Protein AF-A0A450VSH7-F1 (afdb_monomer)

pLDDT: mean 92.47, std 9.0, range [57.09, 98.75]

Secondary structure (DSSP, 8-state):
----S---HHHHHHHHHT-------SS---EEEEEEE--B--TTTT-SS-PBPPPEEEEEEE---PPPPEEE---PPP-PPTT---EES-SS-EEE-SS-SEEEEEEEE--SS--TTTEEEE---BTTBEEEEETTTTEEEEEEEEEHHHHHHHHHT-EEEE--SS--

Radius of gyration: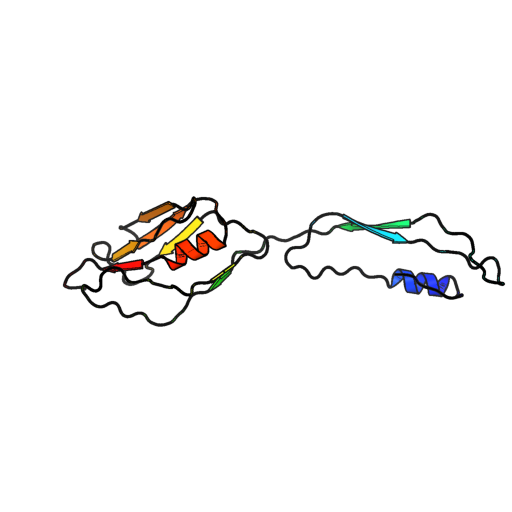 30.07 Å; Cα contacts (8 Å, |Δi|>4): 273; chains: 1; bounding box: 63×25×82 Å

Mean predicted aligned error: 6.65 Å

Organism: NCBI:txid2126337

Structure (mmCIF, N/CA/C/O backbone):
data_AF-A0A450VSH7-F1
#
_entry.id   AF-A0A450VSH7-F1
#
loop_
_atom_site.group_PDB
_atom_site.id
_atom_site.type_symbol
_atom_site.label_atom_id
_atom_site.label_alt_id
_atom_site.label_comp_id
_atom_site.label_asym_id
_atom_site.label_entity_id
_atom_site.label_seq_id
_atom_site.pdbx_PDB_ins_code
_atom_site.Cartn_x
_atom_site.Cartn_y
_atom_site.Cartn_z
_atom_site.occupancy
_atom_site.B_iso_or_equiv
_atom_site.auth_seq_id
_atom_site.auth_comp_id
_atom_site.auth_asym_id
_atom_site.auth_atom_id
_atom_site.pdbx_PDB_model_num
ATOM 1 N N . MET A 1 1 ? 18.122 -8.040 -28.044 1.00 75.19 1 MET A N 1
ATOM 2 C CA . MET A 1 1 ? 17.647 -8.743 -29.256 1.00 75.19 1 MET A CA 1
ATOM 3 C C . MET A 1 1 ? 18.706 -8.582 -30.326 1.00 75.19 1 MET A C 1
ATOM 5 O O . MET A 1 1 ? 19.241 -7.488 -30.435 1.00 75.19 1 MET A O 1
ATOM 9 N N . THR A 1 2 ? 18.989 -9.635 -31.089 1.00 81.06 2 THR A N 1
ATOM 10 C CA . THR A 1 2 ? 19.921 -9.585 -32.222 1.00 81.06 2 THR A CA 1
ATOM 11 C C . THR A 1 2 ? 19.212 -10.163 -33.437 1.00 81.06 2 THR A C 1
ATOM 13 O O . THR A 1 2 ? 18.707 -11.283 -33.373 1.00 81.06 2 THR A O 1
ATOM 16 N N . LEU A 1 3 ? 19.132 -9.382 -34.511 1.00 81.38 3 LEU A N 1
ATOM 17 C CA . LEU A 1 3 ? 18.691 -9.848 -35.822 1.00 81.38 3 LEU A CA 1
ATOM 18 C C . LEU A 1 3 ? 19.933 -10.313 -36.585 1.00 81.38 3 LEU A C 1
ATOM 20 O O . LEU A 1 3 ? 20.918 -9.583 -36.618 1.00 81.38 3 LEU A O 1
ATOM 24 N N . ASN A 1 4 ? 19.894 -11.519 -37.150 1.00 80.62 4 ASN A N 1
ATOM 25 C CA . ASN A 1 4 ? 21.006 -12.109 -37.895 1.00 80.62 4 ASN A CA 1
ATOM 26 C C . ASN A 1 4 ? 20.546 -12.518 -39.296 1.00 80.62 4 ASN A C 1
ATOM 28 O O . ASN A 1 4 ? 19.369 -12.815 -39.502 1.00 80.62 4 ASN A O 1
ATOM 32 N N . GLY A 1 5 ? 21.502 -12.627 -40.217 1.00 81.88 5 GLY A N 1
ATOM 33 C CA . GLY A 1 5 ? 21.276 -13.071 -41.590 1.00 81.88 5 GLY A CA 1
ATOM 34 C C . GLY A 1 5 ? 21.382 -11.930 -42.595 1.00 81.88 5 GLY A C 1
ATOM 35 O O . GLY A 1 5 ? 21.074 -10.779 -42.295 1.00 81.88 5 GLY A O 1
ATOM 36 N N . ALA A 1 6 ? 21.847 -12.248 -43.796 1.00 84.12 6 ALA A N 1
ATOM 37 C CA . ALA A 1 6 ? 21.947 -11.270 -44.864 1.00 84.12 6 ALA A CA 1
ATOM 38 C C . ALA A 1 6 ? 20.565 -10.991 -45.453 1.00 84.12 6 ALA A C 1
ATOM 40 O O . ALA A 1 6 ? 19.883 -11.906 -45.912 1.00 84.12 6 ALA A O 1
ATOM 41 N N . ASP A 1 7 ? 20.165 -9.726 -45.440 1.00 88.88 7 ASP A N 1
ATOM 42 C CA . ASP A 1 7 ? 18.919 -9.278 -46.045 1.00 88.88 7 ASP A CA 1
ATOM 43 C C . ASP A 1 7 ? 19.062 -7.825 -46.514 1.00 88.88 7 ASP A C 1
ATOM 45 O O . ASP A 1 7 ? 20.031 -7.126 -46.208 1.00 88.88 7 ASP A O 1
ATOM 49 N N . THR A 1 8 ? 18.091 -7.361 -47.285 1.00 90.12 8 THR A N 1
ATOM 50 C CA . THR A 1 8 ? 18.038 -6.005 -47.807 1.00 90.12 8 THR A CA 1
ATOM 51 C C . THR A 1 8 ? 17.919 -4.972 -46.686 1.00 90.12 8 THR A C 1
ATOM 53 O O . THR A 1 8 ? 17.294 -5.193 -45.645 1.00 90.12 8 THR A O 1
ATOM 56 N N . VAL A 1 9 ? 18.437 -3.769 -46.947 1.00 90.50 9 VAL A N 1
ATOM 57 C CA . VAL A 1 9 ? 18.280 -2.609 -46.055 1.00 90.50 9 VAL A CA 1
ATOM 58 C C . VAL A 1 9 ? 16.806 -2.344 -45.735 1.00 90.50 9 VAL A C 1
ATOM 60 O O . VAL A 1 9 ? 16.472 -2.028 -44.597 1.00 90.50 9 VAL A O 1
ATOM 63 N N . ALA A 1 10 ? 15.912 -2.493 -46.716 1.00 94.62 10 ALA A N 1
ATOM 64 C CA . ALA A 1 10 ? 14.481 -2.272 -46.524 1.00 94.62 10 ALA A CA 1
ATOM 65 C C . ALA A 1 10 ? 13.872 -3.248 -45.502 1.00 94.62 10 ALA A C 1
ATOM 67 O O . ALA A 1 10 ? 13.089 -2.823 -44.650 1.00 94.62 10 ALA A O 1
ATOM 68 N N . ASN A 1 11 ? 14.276 -4.522 -45.534 1.00 93.81 11 ASN A N 1
ATOM 69 C CA . ASN A 1 11 ? 13.798 -5.531 -44.590 1.00 93.81 11 ASN A CA 1
ATOM 70 C C . ASN A 1 11 ? 14.343 -5.289 -43.180 1.00 93.81 11 ASN A C 1
ATOM 72 O O . ASN A 1 11 ? 13.565 -5.285 -42.226 1.00 93.81 11 ASN A O 1
ATOM 76 N N . TYR A 1 12 ? 15.634 -4.971 -43.040 1.00 93.06 12 TYR A N 1
ATOM 77 C CA . TYR A 1 12 ? 16.194 -4.575 -41.744 1.00 93.06 12 TYR A CA 1
ATOM 78 C C . TYR A 1 12 ? 15.519 -3.317 -41.185 1.00 93.06 12 TYR A C 1
ATOM 80 O O . TYR A 1 12 ? 15.187 -3.267 -40.004 1.00 93.06 12 TYR A O 1
ATOM 88 N N . GLN A 1 13 ? 15.226 -2.320 -42.022 1.00 94.56 13 GLN A N 1
ATOM 89 C CA . GLN A 1 13 ? 14.466 -1.147 -41.590 1.00 94.56 13 GLN A CA 1
ATOM 90 C C . GLN A 1 13 ? 13.050 -1.509 -41.131 1.00 94.56 13 GLN A C 1
ATOM 92 O O . GLN A 1 13 ? 12.592 -0.975 -40.125 1.00 94.56 13 GLN A O 1
ATOM 97 N N . ALA A 1 14 ? 12.344 -2.385 -41.849 1.00 95.38 14 ALA A N 1
ATOM 98 C CA . ALA A 1 14 ? 11.017 -2.842 -41.446 1.00 95.38 14 ALA A CA 1
ATOM 99 C C . ALA A 1 14 ? 11.066 -3.595 -40.105 1.00 95.38 14 ALA A C 1
ATOM 101 O O . ALA A 1 14 ? 10.271 -3.303 -39.212 1.00 95.38 14 ALA A O 1
ATOM 102 N N . ALA A 1 15 ? 12.047 -4.483 -39.924 1.00 94.62 15 ALA A N 1
ATOM 103 C CA . ALA A 1 15 ? 12.249 -5.227 -38.687 1.00 94.62 15 ALA A CA 1
ATOM 104 C C . ALA A 1 15 ? 12.570 -4.299 -37.504 1.00 94.62 15 ALA A C 1
ATOM 106 O O . ALA A 1 15 ? 11.924 -4.387 -36.461 1.00 94.62 15 ALA A O 1
ATOM 107 N N . LEU A 1 16 ? 13.494 -3.349 -37.666 1.00 94.75 16 LEU A N 1
ATOM 108 C CA . LEU A 1 16 ? 13.831 -2.390 -36.610 1.00 94.75 16 LEU A CA 1
ATOM 109 C C . LEU A 1 16 ? 12.667 -1.439 -36.291 1.00 94.75 16 LEU A C 1
ATOM 111 O O . LEU A 1 16 ? 12.457 -1.107 -35.128 1.00 94.75 16 LEU A O 1
ATOM 115 N N . ARG A 1 17 ? 11.860 -1.048 -37.289 1.00 94.94 17 ARG A N 1
ATOM 116 C CA . ARG A 1 17 ? 10.626 -0.264 -37.075 1.00 94.94 17 ARG A CA 1
ATOM 117 C C . ARG A 1 17 ? 9.530 -1.042 -36.347 1.00 94.94 17 ARG A C 1
ATOM 119 O O . ARG A 1 17 ? 8.632 -0.417 -35.798 1.00 94.94 17 ARG A O 1
ATOM 126 N N . SER A 1 18 ? 9.587 -2.372 -36.353 1.00 94.81 18 SER A N 1
ATOM 127 C CA . SER A 1 18 ? 8.615 -3.217 -35.649 1.00 94.81 18 SER A CA 1
ATOM 128 C C . SER A 1 18 ? 8.919 -3.385 -34.157 1.00 94.81 18 SER A C 1
ATOM 130 O O . SER A 1 18 ? 8.114 -3.960 -33.430 1.00 94.81 18 SER A O 1
ATOM 132 N N . VAL A 1 19 ? 10.070 -2.892 -33.686 1.00 94.38 19 VAL A N 1
ATOM 133 C CA . VAL A 1 19 ? 10.464 -2.992 -32.280 1.00 94.38 19 VAL A CA 1
ATOM 134 C C . VAL A 1 19 ? 9.535 -2.140 -31.415 1.00 94.38 19 VAL A C 1
ATOM 136 O O . VAL A 1 19 ? 9.436 -0.927 -31.589 1.00 94.38 19 VAL A O 1
ATOM 139 N N . THR A 1 20 ? 8.892 -2.783 -30.443 1.00 94.75 20 THR A N 1
ATOM 140 C CA . THR A 1 20 ? 8.008 -2.148 -29.460 1.00 94.75 20 THR A CA 1
ATOM 141 C C . THR A 1 20 ? 8.567 -2.282 -28.050 1.00 94.75 20 THR A C 1
ATOM 143 O O . THR A 1 20 ? 9.141 -3.314 -27.700 1.00 94.75 20 THR A O 1
ATOM 146 N N . TYR A 1 21 ? 8.327 -1.276 -27.215 1.00 94.44 21 TYR A N 1
ATOM 147 C CA . TYR A 1 21 ? 8.524 -1.361 -25.770 1.00 94.44 21 TYR A CA 1
ATOM 148 C C . TYR A 1 21 ? 7.204 -1.703 -25.079 1.00 94.44 21 TYR A C 1
ATOM 150 O O . TYR A 1 21 ? 6.145 -1.227 -25.488 1.00 94.44 21 TYR A O 1
ATOM 158 N N . ARG A 1 22 ? 7.275 -2.510 -24.021 1.00 94.75 22 ARG A N 1
ATOM 159 C CA . ARG A 1 22 ? 6.151 -2.801 -23.132 1.00 94.75 22 ARG A CA 1
ATOM 160 C C . ARG A 1 22 ? 6.667 -2.832 -21.697 1.00 94.75 22 ARG A C 1
ATOM 162 O O . ARG A 1 22 ? 7.602 -3.577 -21.412 1.00 94.75 22 ARG A O 1
ATOM 169 N N . ASN A 1 23 ? 6.027 -2.063 -20.823 1.00 93.56 23 ASN A N 1
ATOM 170 C CA . ASN A 1 23 ? 6.070 -2.256 -19.377 1.00 93.56 23 ASN A CA 1
ATOM 171 C C . ASN A 1 23 ? 4.726 -2.866 -18.952 1.00 93.56 23 ASN A C 1
ATOM 173 O O . ASN A 1 23 ? 3.701 -2.530 -19.541 1.00 93.56 23 ASN A O 1
ATOM 177 N N . GLY A 1 24 ? 4.746 -3.820 -18.027 1.00 92.56 24 GLY A N 1
ATOM 178 C CA . GLY A 1 24 ? 3.543 -4.475 -17.506 1.00 92.56 24 GLY A CA 1
ATOM 179 C C . GLY A 1 24 ? 3.413 -4.380 -15.990 1.00 92.56 24 GLY A C 1
ATOM 180 O O . GLY A 1 24 ? 2.643 -5.151 -15.435 1.00 92.56 24 GLY A O 1
ATOM 181 N N . SER A 1 25 ? 4.219 -3.528 -15.349 1.00 93.88 25 SER A N 1
ATOM 182 C CA . SER A 1 25 ? 4.097 -3.199 -13.928 1.00 93.88 25 SER A CA 1
ATOM 183 C C . SER A 1 25 ? 2.989 -2.170 -13.732 1.00 93.88 25 SER A C 1
ATOM 185 O O . SER A 1 25 ? 2.903 -1.252 -14.551 1.00 93.88 25 SER A O 1
ATOM 187 N N . GLU A 1 26 ? 2.205 -2.320 -12.666 1.00 90.75 26 GLU A N 1
ATOM 188 C CA . GLU A 1 26 ? 1.269 -1.284 -12.201 1.00 90.75 26 GLU A CA 1
ATOM 189 C C . GLU A 1 26 ? 2.024 -0.174 -11.440 1.00 90.75 26 GLU A C 1
ATOM 191 O O . GLU A 1 26 ? 1.744 0.990 -11.674 1.00 90.75 26 GLU A O 1
ATOM 196 N N . ASP A 1 27 ? 3.112 -0.520 -10.732 1.00 93.81 27 ASP A N 1
ATOM 197 C CA . ASP A 1 27 ? 4.131 0.421 -10.228 1.00 93.81 27 ASP A CA 1
ATOM 198 C C . ASP A 1 27 ? 5.398 0.357 -11.114 1.00 93.81 27 ASP A C 1
ATOM 200 O O . ASP A 1 27 ? 6.293 -0.485 -10.913 1.00 93.81 27 ASP A O 1
ATOM 204 N N . PRO A 1 28 ? 5.481 1.108 -12.227 1.00 95.50 28 PRO A N 1
ATOM 205 C CA . PRO A 1 28 ? 6.668 1.113 -13.060 1.00 95.50 28 PRO A CA 1
ATOM 206 C C . PRO A 1 28 ? 7.750 2.021 -12.467 1.00 95.50 28 PRO A C 1
ATOM 208 O O . PRO A 1 28 ? 7.533 3.206 -12.253 1.00 95.50 28 PRO A O 1
ATOM 211 N N . THR A 1 29 ? 8.993 1.531 -12.387 1.00 94.31 29 THR A N 1
ATOM 212 C CA . THR A 1 29 ? 10.129 2.417 -12.081 1.00 94.31 29 THR A CA 1
ATOM 213 C C . THR A 1 29 ? 10.197 3.564 -13.090 1.00 94.31 29 THR A C 1
ATOM 215 O O . THR A 1 29 ? 10.455 3.337 -14.280 1.00 94.31 29 THR A O 1
ATOM 218 N N . GLU A 1 30 ? 10.014 4.788 -12.616 1.00 94.38 30 GLU A N 1
ATOM 219 C CA . GLU A 1 30 ? 9.955 5.962 -13.475 1.00 94.38 30 GLU A CA 1
ATOM 220 C C . GLU A 1 30 ? 11.291 6.276 -14.167 1.00 94.38 30 GLU A C 1
ATOM 222 O O . GLU A 1 30 ? 12.362 5.741 -13.853 1.00 94.38 30 GLU A O 1
ATOM 227 N N . GLY A 1 31 ? 11.219 7.151 -15.164 1.00 95.69 31 GLY A N 1
ATOM 228 C CA . GLY A 1 31 ? 12.371 7.725 -15.842 1.00 95.69 31 GLY A CA 1
ATOM 229 C C . GLY A 1 31 ? 12.628 7.159 -17.233 1.00 95.69 31 GLY A C 1
ATOM 230 O O . GLY A 1 31 ? 11.862 6.375 -17.799 1.00 95.69 31 GLY A O 1
ATOM 231 N N . GLU A 1 32 ? 13.738 7.592 -17.821 1.00 96.88 32 GLU A N 1
ATOM 232 C CA . GLU A 1 32 ? 14.024 7.318 -19.223 1.00 96.88 32 GLU A CA 1
ATOM 233 C C . GLU A 1 32 ? 14.488 5.875 -19.461 1.00 96.88 32 GLU A C 1
ATOM 235 O O . GLU A 1 32 ? 15.275 5.291 -18.712 1.00 96.88 32 GLU A O 1
ATOM 240 N N . ARG A 1 33 ? 14.030 5.296 -20.569 1.00 96.94 33 ARG A N 1
ATOM 241 C CA . ARG A 1 33 ? 14.555 4.066 -21.160 1.00 96.94 33 ARG A CA 1
ATOM 242 C C . ARG A 1 33 ? 15.174 4.404 -22.507 1.00 96.94 33 ARG A C 1
ATOM 244 O O . ARG A 1 33 ? 14.488 4.849 -23.423 1.00 96.94 33 ARG A O 1
ATOM 251 N N . ALA A 1 34 ? 16.480 4.187 -22.629 1.00 96.31 34 ALA A N 1
ATOM 252 C CA . ALA A 1 34 ? 17.220 4.394 -23.867 1.00 96.31 34 ALA A CA 1
ATOM 253 C C . ALA A 1 34 ? 17.283 3.093 -24.681 1.00 96.31 34 ALA A C 1
ATOM 255 O O . ALA A 1 34 ? 17.840 2.091 -24.235 1.00 96.31 34 ALA A O 1
ATOM 256 N N . ILE A 1 35 ? 16.735 3.119 -25.894 1.00 96.44 35 ILE A N 1
ATOM 257 C CA . ILE A 1 35 ? 16.780 2.017 -26.854 1.00 96.44 35 ILE A CA 1
ATOM 258 C C . ILE A 1 35 ? 17.860 2.320 -27.887 1.00 96.44 35 ILE A C 1
ATOM 260 O O . ILE A 1 35 ? 17.718 3.246 -28.687 1.00 96.44 35 ILE A O 1
ATOM 264 N N . GLY A 1 36 ? 18.948 1.551 -27.845 1.00 96.00 36 GLY A N 1
ATOM 265 C CA . GLY A 1 36 ? 20.063 1.655 -28.781 1.00 96.00 36 GLY A CA 1
ATOM 266 C C . GLY A 1 36 ? 19.891 0.734 -29.987 1.00 96.00 36 GLY A C 1
ATOM 267 O O . GLY A 1 36 ? 19.587 -0.449 -29.839 1.00 96.00 36 GLY A O 1
ATOM 268 N N . PHE A 1 37 ? 20.136 1.276 -31.174 1.00 95.56 37 PHE A N 1
ATOM 269 C CA . PHE A 1 37 ? 20.166 0.558 -32.437 1.00 95.56 37 PHE A CA 1
ATOM 270 C C . PHE A 1 37 ? 21.568 0.637 -33.027 1.00 95.56 37 PHE A C 1
ATOM 272 O O . PHE A 1 37 ? 22.106 1.726 -33.236 1.00 95.56 37 PHE A O 1
ATOM 279 N N . THR A 1 38 ? 22.127 -0.522 -33.341 1.00 94.19 38 THR A N 1
ATOM 280 C CA . THR A 1 38 ? 23.390 -0.652 -34.062 1.00 94.19 38 THR A CA 1
ATOM 281 C C . THR A 1 38 ? 23.168 -1.656 -35.181 1.00 94.19 38 THR A C 1
ATOM 283 O O . THR A 1 38 ? 22.530 -2.687 -34.964 1.00 94.19 38 THR A O 1
ATOM 286 N N . VAL A 1 39 ? 23.648 -1.343 -36.380 1.00 91.88 39 VAL A N 1
ATOM 287 C CA . VAL A 1 39 ? 23.551 -2.234 -37.541 1.00 91.88 39 VAL A CA 1
ATOM 288 C C . VAL A 1 39 ? 24.942 -2.542 -38.061 1.00 91.88 39 VAL A C 1
ATOM 290 O O . VAL A 1 39 ? 25.803 -1.666 -38.066 1.00 91.88 39 VAL A O 1
ATOM 293 N N . THR A 1 40 ? 25.151 -3.778 -38.493 1.00 90.00 40 THR A N 1
ATOM 294 C CA . THR A 1 40 ? 26.362 -4.199 -39.201 1.00 90.00 40 THR A CA 1
ATOM 295 C C . THR A 1 40 ? 26.037 -4.253 -40.686 1.00 90.00 40 THR A C 1
ATOM 297 O O . THR A 1 40 ? 25.002 -4.812 -41.057 1.00 90.00 40 THR A O 1
ATOM 300 N N . ASP A 1 41 ? 26.865 -3.651 -41.537 1.00 85.62 41 ASP A N 1
ATOM 301 C CA . ASP A 1 41 ? 26.691 -3.793 -42.983 1.00 85.62 41 ASP A CA 1
ATOM 302 C C . ASP A 1 41 ? 27.088 -5.195 -43.487 1.00 85.62 41 ASP A C 1
ATOM 304 O O . ASP A 1 41 ? 27.676 -6.001 -42.769 1.00 85.62 41 ASP A O 1
ATOM 308 N N . GLY A 1 42 ? 26.712 -5.517 -44.727 1.00 79.50 42 GLY A N 1
ATOM 309 C CA . GLY A 1 42 ? 26.972 -6.829 -45.330 1.00 79.50 42 GLY A CA 1
ATOM 310 C C . GLY A 1 42 ? 28.334 -6.967 -46.017 1.00 79.50 42 GLY A C 1
ATOM 311 O O . GLY A 1 42 ? 28.526 -7.939 -46.740 1.00 79.50 42 GLY A O 1
ATOM 312 N N . ASN A 1 43 ? 29.236 -5.987 -45.866 1.00 71.62 43 ASN A N 1
ATOM 313 C CA . ASN A 1 43 ? 30.517 -5.903 -46.578 1.00 71.62 43 ASN A CA 1
ATOM 314 C C . ASN A 1 43 ? 30.446 -6.403 -48.043 1.00 71.62 43 ASN A C 1
ATOM 316 O O . ASN A 1 43 ? 30.964 -7.459 -48.405 1.00 71.62 43 ASN A O 1
ATOM 320 N N . SER A 1 44 ? 29.774 -5.612 -48.878 1.00 60.41 44 SER A N 1
ATOM 321 C CA . SER A 1 44 ? 29.508 -5.819 -50.311 1.00 60.41 44 SER A CA 1
ATOM 322 C C . SER A 1 44 ? 28.681 -7.055 -50.687 1.00 60.41 44 SER A C 1
ATOM 324 O O . SER A 1 44 ? 27.634 -6.807 -51.269 1.00 60.41 44 SER A O 1
ATOM 326 N N . ASP A 1 45 ? 29.070 -8.300 -50.350 1.00 59.84 45 ASP A N 1
ATOM 327 C CA . ASP A 1 45 ? 28.356 -9.573 -50.667 1.00 59.84 45 ASP A CA 1
ATOM 328 C C . ASP A 1 45 ? 29.212 -10.881 -50.617 1.00 59.84 45 ASP A C 1
ATOM 330 O O . ASP A 1 45 ? 28.903 -11.846 -51.311 1.00 59.84 45 ASP A O 1
ATOM 334 N N . ASP A 1 46 ? 30.214 -11.005 -49.728 1.00 57.09 46 ASP A N 1
ATOM 335 C CA . ASP A 1 46 ? 30.609 -12.325 -49.149 1.00 57.09 46 ASP A CA 1
ATOM 336 C C . ASP A 1 46 ? 30.742 -12.244 -47.602 1.00 57.09 46 ASP A C 1
ATOM 338 O O . ASP A 1 46 ? 31.673 -12.748 -46.979 1.00 57.09 46 ASP A O 1
ATOM 342 N N . LEU A 1 47 ? 29.819 -11.470 -47.008 1.00 62.25 47 LEU A N 1
ATOM 343 C CA . LEU A 1 47 ? 29.108 -11.588 -45.715 1.00 62.25 47 LEU A CA 1
ATOM 344 C C . LEU A 1 47 ? 29.824 -12.142 -44.457 1.00 62.25 47 LEU A C 1
ATOM 346 O O . LEU A 1 47 ? 29.182 -12.747 -43.596 1.00 62.25 47 LEU A O 1
ATOM 350 N N . GLY A 1 48 ? 31.121 -11.883 -44.289 1.00 61.72 48 GLY A N 1
ATOM 351 C CA . GLY A 1 48 ? 31.740 -11.811 -42.954 1.00 61.72 48 GLY A CA 1
ATOM 352 C C . GLY A 1 48 ? 31.195 -10.642 -42.105 1.00 61.72 48 GLY A C 1
ATOM 353 O O . GLY A 1 48 ? 30.328 -9.896 -42.558 1.00 61.72 48 GLY A O 1
ATOM 354 N N . ASP A 1 49 ? 31.722 -10.453 -40.886 1.00 67.44 49 ASP A N 1
ATOM 355 C CA . ASP A 1 49 ? 31.330 -9.345 -39.994 1.00 67.44 49 ASP A CA 1
ATOM 356 C C . ASP A 1 49 ? 31.713 -7.989 -40.622 1.00 67.44 49 ASP A C 1
ATOM 358 O O . ASP A 1 49 ? 32.876 -7.577 -40.585 1.00 67.44 49 ASP A O 1
ATOM 362 N N . GLY A 1 50 ? 30.745 -7.316 -41.252 1.00 76.50 50 GLY A N 1
ATOM 363 C CA . GLY A 1 50 ? 30.919 -5.985 -41.831 1.00 76.50 50 GLY A CA 1
ATOM 364 C C . GLY A 1 50 ? 31.130 -4.884 -40.788 1.00 76.50 50 GLY A C 1
ATOM 365 O O . GLY A 1 50 ? 31.336 -5.134 -39.598 1.00 76.50 50 GLY A O 1
ATOM 366 N N . ALA A 1 51 ? 31.102 -3.626 -41.223 1.00 86.69 51 ALA A N 1
ATOM 367 C CA . ALA A 1 51 ? 31.317 -2.504 -40.314 1.00 86.69 51 ALA A CA 1
ATOM 368 C C . ALA A 1 51 ? 30.052 -2.200 -39.495 1.00 86.69 51 ALA A C 1
ATOM 370 O O . ALA A 1 51 ? 28.943 -2.145 -40.029 1.00 86.69 51 ALA A O 1
ATOM 371 N N . LEU A 1 52 ? 30.225 -1.957 -38.192 1.00 90.75 52 LEU A N 1
ATOM 372 C CA . LEU A 1 52 ? 29.157 -1.489 -37.308 1.00 90.75 52 LEU A CA 1
ATOM 373 C C . LEU A 1 52 ? 28.887 0.005 -37.512 1.00 90.75 52 LEU A C 1
ATOM 375 O O . LEU A 1 52 ? 29.810 0.815 -37.630 1.00 90.75 52 LEU A O 1
ATOM 379 N N . SER A 1 53 ? 27.613 0.385 -37.462 1.00 92.50 53 SER A N 1
ATOM 380 C CA . SER A 1 53 ? 27.209 1.780 -37.332 1.00 92.50 53 SER A CA 1
ATOM 381 C C . SER A 1 53 ? 27.594 2.340 -35.959 1.00 92.50 53 SER A C 1
ATOM 383 O O . SER A 1 53 ? 27.777 1.608 -34.986 1.00 92.50 53 SER A O 1
ATOM 385 N N . ALA A 1 54 ? 27.615 3.668 -35.834 1.00 94.94 54 ALA A N 1
ATOM 386 C CA . ALA A 1 54 ? 27.443 4.273 -34.517 1.00 94.94 54 ALA A CA 1
ATOM 387 C C . ALA A 1 54 ? 26.072 3.872 -33.940 1.00 94.94 54 ALA A C 1
ATOM 389 O O . ALA A 1 54 ? 25.121 3.628 -34.692 1.00 94.94 54 ALA A O 1
ATOM 390 N N . THR A 1 55 ? 25.960 3.817 -32.614 1.00 96.31 55 THR A N 1
ATOM 391 C CA . THR A 1 55 ? 24.678 3.553 -31.955 1.00 96.31 55 THR A CA 1
ATOM 392 C C . TH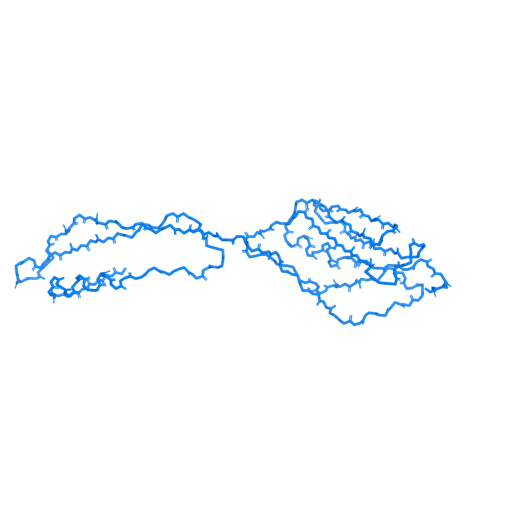R A 1 55 ? 23.755 4.757 -32.107 1.00 96.31 55 THR A C 1
ATOM 394 O O . THR A 1 55 ? 24.089 5.862 -31.681 1.00 96.31 55 THR A O 1
ATOM 397 N N . ALA A 1 56 ? 22.580 4.534 -32.689 1.00 96.75 56 ALA A N 1
ATOM 398 C CA . ALA A 1 56 ? 21.487 5.496 -32.700 1.00 96.75 56 ALA A CA 1
ATOM 399 C C . ALA A 1 56 ? 20.534 5.193 -31.539 1.00 96.75 56 ALA A C 1
ATOM 401 O O . ALA A 1 56 ? 20.144 4.043 -31.355 1.00 96.75 56 ALA A O 1
ATOM 402 N N . THR A 1 57 ? 20.134 6.208 -30.774 1.00 96.56 57 THR A N 1
ATOM 403 C CA . THR A 1 57 ? 19.317 6.015 -29.567 1.00 96.56 57 THR A CA 1
ATOM 404 C C . THR A 1 57 ? 17.942 6.653 -29.714 1.00 96.56 57 THR A C 1
ATOM 406 O O . THR A 1 57 ? 17.813 7.770 -30.216 1.00 96.56 57 THR A O 1
ATOM 409 N N . ARG A 1 58 ? 16.912 5.960 -29.225 1.00 96.06 58 ARG A N 1
ATOM 410 C CA . ARG A 1 58 ? 15.578 6.513 -28.978 1.00 96.06 58 ARG A CA 1
ATOM 411 C C . ARG A 1 58 ? 15.259 6.409 -27.493 1.00 96.06 58 ARG A C 1
ATOM 413 O O . ARG A 1 58 ? 15.444 5.344 -26.917 1.00 96.06 58 ARG A O 1
ATOM 420 N N . THR A 1 59 ? 14.773 7.483 -26.885 1.00 96.81 59 THR A N 1
ATOM 421 C CA . THR A 1 59 ? 14.322 7.470 -25.491 1.00 96.81 59 THR A CA 1
ATOM 422 C C . THR A 1 59 ? 12.819 7.229 -25.400 1.00 96.81 59 THR A C 1
ATOM 424 O O . THR A 1 59 ? 12.054 7.586 -26.303 1.00 96.81 59 THR A O 1
ATOM 427 N N . ILE A 1 60 ? 12.417 6.580 -24.314 1.00 96.50 60 ILE A N 1
ATOM 428 C CA . ILE A 1 60 ? 11.037 6.390 -23.879 1.00 96.50 60 ILE A CA 1
ATOM 429 C C . ILE A 1 60 ? 10.977 6.902 -22.448 1.00 96.50 60 ILE A C 1
ATOM 431 O O . ILE A 1 60 ? 11.765 6.462 -21.616 1.00 96.50 60 ILE A O 1
ATOM 435 N N . GLU A 1 61 ? 10.070 7.824 -22.169 1.00 96.81 61 GLU A N 1
ATOM 436 C CA . GLU A 1 61 ? 9.798 8.276 -20.808 1.00 96.81 61 GLU A CA 1
ATOM 437 C C . GLU A 1 61 ? 8.755 7.348 -20.180 1.00 96.81 61 GLU A C 1
ATOM 439 O O . GLU A 1 61 ? 7.716 7.081 -20.787 1.00 96.81 61 GLU A O 1
ATOM 444 N N . VAL A 1 62 ? 9.068 6.805 -19.004 1.00 96.69 62 VAL A N 1
ATOM 445 C CA . VAL A 1 62 ? 8.150 5.990 -18.205 1.00 96.69 62 VAL A CA 1
ATOM 446 C C . VAL A 1 62 ? 7.711 6.826 -17.009 1.00 96.69 62 VAL A C 1
ATOM 448 O O . VAL A 1 62 ? 8.558 7.267 -16.236 1.00 96.69 62 VAL A O 1
ATOM 451 N N . SER A 1 63 ? 6.404 7.026 -16.873 1.00 93.25 63 SER A N 1
ATOM 452 C CA . SER A 1 63 ? 5.763 7.686 -15.732 1.00 93.25 63 SER A CA 1
ATOM 453 C C . SER A 1 63 ? 4.849 6.693 -15.020 1.00 93.25 63 SER A C 1
ATOM 455 O O . SER A 1 63 ? 4.136 5.950 -15.704 1.00 93.25 63 SER A O 1
ATOM 457 N N . GLY A 1 64 ? 4.860 6.696 -13.691 1.00 92.31 64 GLY A N 1
ATOM 458 C CA . GLY A 1 64 ? 3.880 6.003 -12.867 1.00 92.31 64 GLY A CA 1
ATOM 459 C C . GLY A 1 64 ? 2.623 6.849 -12.674 1.00 92.31 64 GLY A C 1
ATOM 460 O O . GLY A 1 64 ? 2.566 8.028 -13.042 1.00 92.31 64 GLY A O 1
ATOM 461 N N . VAL A 1 65 ? 1.592 6.225 -12.118 1.00 92.69 65 VAL A N 1
ATOM 462 C CA . VAL A 1 65 ? 0.400 6.894 -11.596 1.00 92.69 65 VAL A CA 1
ATOM 463 C C . VAL A 1 65 ? 0.188 6.322 -10.209 1.00 92.69 65 VAL A C 1
ATOM 465 O O . VAL A 1 65 ? 0.203 5.114 -10.070 1.00 92.69 65 VAL A O 1
ATOM 468 N N . ASN A 1 66 ? -0.003 7.186 -9.216 1.00 92.19 66 ASN A N 1
ATOM 469 C CA . ASN A 1 66 ? -0.304 6.747 -7.861 1.00 92.19 66 ASN A CA 1
ATOM 470 C C . ASN A 1 66 ? -1.728 6.187 -7.802 1.00 92.19 66 ASN A C 1
ATOM 472 O O . ASN A 1 66 ? -2.695 6.931 -8.017 1.00 92.19 66 ASN A O 1
ATOM 476 N N . ASP A 1 67 ? -1.847 4.915 -7.473 1.00 94.62 67 ASP A N 1
ATOM 477 C CA . ASP A 1 67 ? -3.083 4.227 -7.161 1.00 94.62 67 ASP A CA 1
ATOM 478 C C . ASP A 1 67 ? -3.484 4.470 -5.700 1.00 94.62 67 ASP A C 1
ATOM 480 O O . ASP A 1 67 ? -2.743 5.031 -4.894 1.00 94.62 67 ASP A O 1
ATOM 484 N N . ALA A 1 68 ? -4.737 4.163 -5.375 1.00 95.06 68 ALA A N 1
ATOM 485 C CA . ALA A 1 68 ? -5.240 4.287 -4.012 1.00 95.06 68 ALA A CA 1
ATOM 486 C C . ALA A 1 68 ? -5.062 2.962 -3.250 1.00 95.06 68 ALA A C 1
ATOM 488 O O . ALA A 1 68 ? -5.167 1.902 -3.876 1.00 95.06 68 ALA A O 1
ATOM 489 N N . PRO A 1 69 ? -4.948 3.000 -1.909 1.00 97.50 69 PRO A N 1
ATOM 490 C CA . PRO A 1 69 ? -4.946 1.784 -1.109 1.00 97.50 69 PRO A CA 1
ATOM 491 C C . PRO A 1 69 ? -6.242 0.985 -1.293 1.00 97.50 69 PRO A C 1
ATOM 493 O O . PRO A 1 69 ? -7.343 1.545 -1.330 1.00 97.50 69 PRO A O 1
ATOM 496 N N . GLU A 1 70 ? -6.122 -0.337 -1.337 1.00 97.62 70 GLU A N 1
ATOM 497 C CA . GLU A 1 70 ? -7.234 -1.281 -1.389 1.00 97.62 70 GLU A CA 1
ATOM 498 C C . GLU A 1 70 ? -7.466 -1.914 -0.012 1.00 97.62 70 GLU A C 1
ATOM 500 O O . GLU A 1 70 ? -6.545 -2.428 0.628 1.00 97.62 70 GLU A O 1
ATOM 505 N N . LEU A 1 71 ? -8.723 -1.897 0.435 1.00 97.00 71 LEU A N 1
ATOM 506 C CA . LEU A 1 71 ? -9.164 -2.469 1.702 1.00 97.00 71 LEU A CA 1
ATOM 507 C C . LEU A 1 71 ? -10.256 -3.512 1.449 1.00 97.00 71 LEU A C 1
ATOM 509 O O . LEU A 1 71 ? -11.272 -3.218 0.820 1.00 97.00 71 LEU A O 1
ATOM 513 N N . SER A 1 72 ? -10.079 -4.709 2.000 1.00 97.50 72 SER A N 1
ATOM 514 C CA . SER A 1 72 ? -11.080 -5.776 1.991 1.00 97.50 72 SER A CA 1
ATOM 515 C C . SER A 1 72 ? -11.420 -6.179 3.417 1.00 97.50 72 SER A C 1
ATOM 517 O O . SER A 1 72 ? -10.523 -6.445 4.215 1.00 97.50 72 SER A O 1
ATOM 519 N N . VAL A 1 73 ? -12.714 -6.293 3.709 1.00 95.12 73 VAL A N 1
ATOM 520 C CA . VAL A 1 73 ? -13.238 -6.705 5.018 1.00 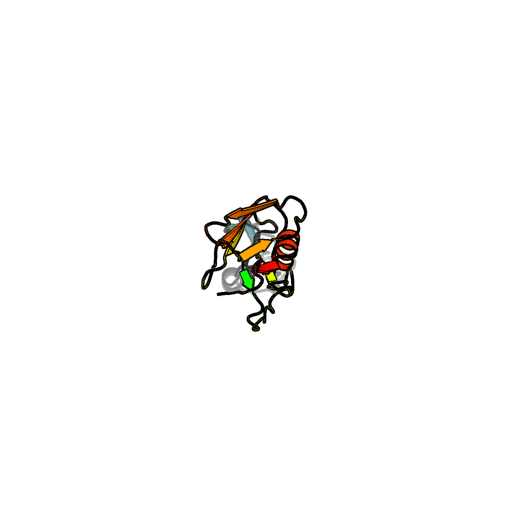95.12 73 VAL A CA 1
ATOM 521 C C . VAL A 1 73 ? -14.000 -8.025 4.922 1.00 95.12 73 VAL A C 1
ATOM 523 O O . VAL A 1 73 ? -14.538 -8.363 3.863 1.00 95.12 73 VAL A O 1
ATOM 526 N N . ASP A 1 74 ? -14.059 -8.769 6.020 1.00 92.44 74 ASP A N 1
ATOM 527 C CA . ASP A 1 74 ? -14.995 -9.876 6.186 1.00 92.44 74 ASP A CA 1
ATOM 528 C C . ASP A 1 74 ? -16.391 -9.308 6.485 1.00 92.44 74 ASP A C 1
ATOM 530 O O . ASP A 1 74 ? -16.629 -8.679 7.512 1.00 92.44 74 ASP A O 1
ATOM 534 N N . GLY A 1 75 ? -17.324 -9.507 5.553 1.00 85.62 75 GLY A N 1
ATOM 535 C CA . GLY A 1 75 ? -18.708 -9.047 5.684 1.00 85.62 75 GLY A CA 1
ATOM 536 C C . GLY A 1 75 ? -19.614 -9.992 6.477 1.00 85.62 75 GLY A C 1
ATOM 537 O O . GLY A 1 75 ? -20.836 -9.849 6.400 1.00 85.62 75 GLY A O 1
ATOM 538 N N . SER A 1 76 ? -19.062 -11.007 7.149 1.00 90.88 76 SER A N 1
ATOM 539 C CA . SER A 1 76 ? -19.850 -11.901 7.993 1.00 90.88 76 SER A CA 1
ATOM 540 C C . SER A 1 76 ? -20.458 -11.159 9.182 1.00 90.88 76 SER A C 1
ATOM 542 O O . SER A 1 76 ? -19.873 -10.252 9.769 1.00 90.88 76 SER A O 1
ATOM 544 N N . GLU A 1 77 ? -21.687 -11.539 9.522 1.00 91.75 77 GLU A N 1
ATOM 545 C CA . GLU A 1 77 ? -22.401 -10.932 10.637 1.00 91.75 77 GLU A CA 1
ATOM 546 C C . GLU A 1 77 ? -21.751 -11.337 11.963 1.00 91.75 77 GLU A C 1
ATOM 548 O O . GLU A 1 77 ? -21.591 -12.524 12.263 1.00 91.75 77 GLU A O 1
ATOM 553 N N . LEU A 1 78 ? -21.415 -10.336 12.774 1.00 93.69 78 LEU A N 1
ATOM 554 C CA . LEU A 1 78 ? -21.004 -10.522 14.156 1.00 93.69 78 LEU A CA 1
ATOM 555 C C . LEU A 1 78 ? -22.195 -10.313 15.086 1.00 93.69 78 LEU A C 1
ATOM 557 O O . LEU A 1 78 ? -22.978 -9.381 14.923 1.00 93.69 78 LEU A O 1
ATOM 561 N N . THR A 1 79 ? -22.313 -11.165 16.101 1.00 93.56 79 THR A N 1
ATOM 562 C CA . THR A 1 79 ? -23.293 -10.988 17.176 1.00 93.56 79 THR A CA 1
ATOM 563 C C . THR A 1 79 ? -22.581 -10.493 18.424 1.00 93.56 79 THR A C 1
ATOM 565 O O . THR A 1 79 ? -21.689 -11.167 18.939 1.00 93.56 79 THR A O 1
ATOM 568 N N . TYR A 1 80 ? -23.006 -9.341 18.934 1.00 93.19 80 TYR A N 1
ATOM 569 C CA . TYR A 1 80 ? -22.589 -8.855 20.241 1.00 93.19 80 TYR A CA 1
ATOM 570 C C . TYR A 1 80 ? -23.634 -9.263 21.281 1.00 93.19 80 TYR A C 1
ATOM 572 O O . TYR A 1 80 ? -24.816 -8.959 21.133 1.00 93.19 80 TYR A O 1
ATOM 580 N N . ALA A 1 81 ? -23.209 -9.985 22.316 1.00 91.38 81 ALA A N 1
ATOM 581 C CA . ALA A 1 81 ? -24.054 -10.264 23.468 1.00 91.38 81 ALA A CA 1
ATOM 582 C C . ALA A 1 81 ? -23.786 -9.217 24.551 1.00 91.38 81 ALA A C 1
ATOM 584 O O . ALA A 1 81 ? -22.642 -8.821 24.76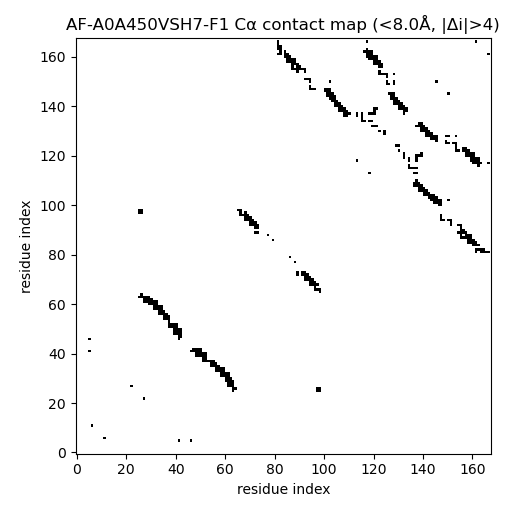9 1.00 91.38 81 ALA A O 1
ATOM 585 N N . GLU A 1 82 ? -24.834 -8.802 25.251 1.00 87.31 82 GLU A N 1
ATOM 586 C CA . GLU A 1 82 ? -24.716 -7.952 26.433 1.00 87.31 82 GLU A CA 1
ATOM 587 C C . GLU A 1 82 ? -23.667 -8.517 27.411 1.00 87.31 82 GLU A C 1
ATOM 589 O O . GLU A 1 82 ? -23.607 -9.727 27.659 1.00 87.31 82 GLU A O 1
ATOM 594 N N . GLY A 1 83 ? -22.784 -7.649 27.911 1.00 87.38 83 GLY A N 1
ATOM 595 C CA . GLY A 1 83 ? -21.703 -8.037 28.819 1.00 87.38 83 GLY A CA 1
ATOM 596 C C . GLY A 1 83 ? -20.566 -8.864 28.193 1.00 87.38 83 GLY A C 1
ATOM 597 O O . GLY A 1 83 ? -19.681 -9.312 28.924 1.00 87.38 83 GLY A O 1
ATOM 598 N N . ALA A 1 84 ? -20.530 -9.065 26.866 1.00 90.06 84 ALA A N 1
ATOM 599 C CA . ALA A 1 84 ? -19.474 -9.843 26.197 1.00 90.06 84 ALA A CA 1
ATOM 600 C C . ALA A 1 84 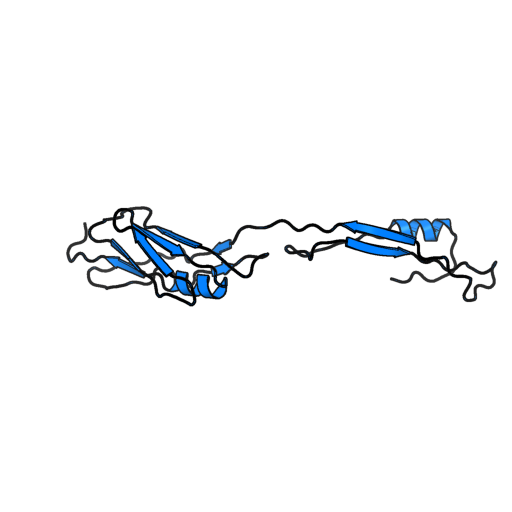? -18.070 -9.212 26.297 1.00 90.06 84 ALA A C 1
ATOM 602 O O . ALA A 1 84 ? -17.067 -9.900 26.089 1.00 90.06 84 ALA A O 1
ATOM 603 N N . GLY A 1 85 ? -17.982 -7.925 26.646 1.00 92.56 85 GLY A N 1
ATOM 604 C CA . GLY A 1 85 ? -16.732 -7.172 26.647 1.00 92.56 85 GLY A CA 1
ATOM 605 C C . GLY A 1 85 ? -16.293 -6.803 25.229 1.00 92.56 85 GLY A C 1
ATOM 606 O O . GLY A 1 85 ? -17.106 -6.734 24.320 1.00 92.56 85 GLY A O 1
ATOM 607 N N . ALA A 1 86 ? -15.004 -6.530 25.030 1.00 95.56 86 ALA A N 1
ATOM 608 C CA . ALA A 1 86 ? -14.496 -6.120 23.722 1.00 95.56 86 ALA A CA 1
ATOM 609 C C . ALA A 1 86 ? -14.552 -7.277 22.704 1.00 95.56 86 ALA A C 1
ATOM 611 O O . ALA A 1 86 ? -13.971 -8.341 22.929 1.00 95.56 86 ALA A O 1
ATOM 612 N N . LEU A 1 87 ? -15.211 -7.043 21.571 1.00 96.56 87 LEU A N 1
ATOM 613 C CA . LEU A 1 87 ? -15.345 -7.973 20.454 1.00 96.56 87 LEU A CA 1
ATOM 614 C C . LEU A 1 87 ? -14.529 -7.465 19.261 1.00 96.56 87 LEU A C 1
ATOM 616 O O . LEU A 1 87 ? -14.730 -6.339 18.818 1.00 96.56 87 LEU A O 1
ATOM 620 N N . ALA A 1 88 ? -13.627 -8.286 18.721 1.00 96.38 88 ALA A N 1
ATOM 621 C CA . ALA A 1 88 ? -12.887 -7.941 17.505 1.00 96.38 88 ALA A CA 1
ATOM 622 C C . ALA A 1 88 ? -13.831 -7.849 16.297 1.00 96.38 88 ALA A C 1
ATOM 624 O O . ALA A 1 88 ? -14.644 -8.750 16.094 1.00 96.38 88 ALA A O 1
ATOM 625 N N . ILE A 1 89 ? -13.704 -6.778 15.509 1.00 96.50 89 ILE A N 1
ATOM 626 C CA . ILE A 1 89 ? -14.640 -6.474 14.413 1.00 96.50 89 ILE A CA 1
ATOM 627 C C . ILE A 1 89 ? -14.260 -7.214 13.133 1.00 96.50 89 ILE A C 1
ATOM 629 O O . ILE A 1 89 ? -15.115 -7.783 12.469 1.00 96.50 89 ILE A O 1
ATOM 633 N N . ASP A 1 90 ? -12.976 -7.229 12.782 1.00 96.69 90 ASP A N 1
ATOM 634 C CA . ASP A 1 90 ? -12.517 -7.944 11.597 1.00 96.69 90 ASP A CA 1
ATOM 635 C C . ASP A 1 90 ? -11.055 -8.365 11.745 1.00 96.69 90 ASP A C 1
ATOM 637 O O . ASP A 1 90 ? -10.120 -7.604 11.508 1.00 96.69 90 ASP A O 1
ATOM 641 N N . THR A 1 91 ? -10.850 -9.623 12.131 1.00 95.31 91 THR A N 1
ATOM 642 C CA . THR A 1 91 ? -9.501 -10.198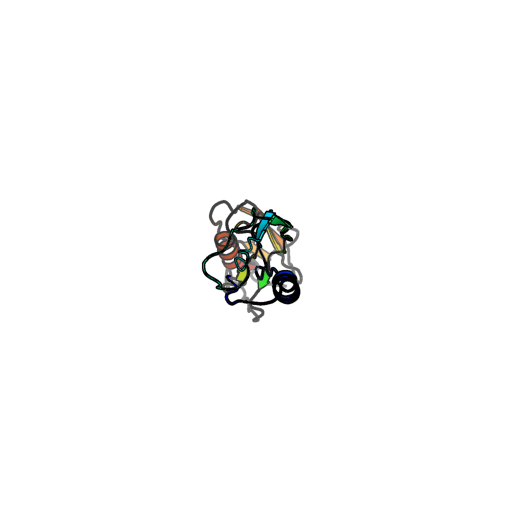 12.257 1.00 95.31 91 THR A CA 1
ATOM 643 C C . THR A 1 91 ? -8.908 -10.645 10.914 1.00 95.31 91 THR A C 1
ATOM 645 O O . THR A 1 91 ? -7.715 -10.951 10.845 1.00 95.31 91 THR A O 1
ATOM 648 N N . GLY A 1 92 ? -9.725 -10.689 9.854 1.00 95.25 92 GLY A N 1
ATOM 649 C CA . GLY A 1 92 ? -9.361 -11.112 8.503 1.00 95.25 92 GLY A CA 1
ATOM 650 C C . GLY A 1 92 ? -9.018 -9.960 7.555 1.00 95.25 92 GLY A C 1
ATOM 651 O O . GLY A 1 92 ? -8.362 -10.216 6.544 1.00 95.25 92 GLY A O 1
ATOM 652 N N . LEU A 1 93 ? -9.380 -8.720 7.908 1.00 97.56 93 LEU A N 1
ATOM 653 C CA . LEU A 1 93 ? -9.202 -7.493 7.123 1.00 97.56 93 LEU A CA 1
ATOM 654 C C . LEU A 1 93 ? -7.880 -7.472 6.356 1.00 97.56 93 LEU A C 1
ATOM 656 O O . LEU A 1 93 ? -6.815 -7.658 6.946 1.00 97.56 93 LEU A O 1
ATOM 660 N N . ALA A 1 94 ? -7.927 -7.252 5.050 1.00 98.12 94 ALA A N 1
ATOM 661 C CA . ALA A 1 94 ? -6.743 -7.136 4.208 1.00 98.12 94 ALA A CA 1
ATOM 662 C C . ALA A 1 94 ? -6.575 -5.692 3.733 1.00 98.12 94 ALA A C 1
ATOM 664 O O . ALA A 1 94 ? -7.543 -5.075 3.294 1.00 98.12 94 ALA A O 1
ATOM 665 N N . LEU A 1 95 ? -5.351 -5.176 3.827 1.00 98.31 95 LEU A N 1
ATOM 666 C CA . LEU A 1 95 ? -4.965 -3.854 3.342 1.00 98.31 95 LEU A CA 1
ATOM 667 C C . LEU A 1 95 ? -3.745 -4.004 2.434 1.00 98.31 95 LEU A C 1
ATOM 669 O O . LEU A 1 95 ? -2.768 -4.657 2.811 1.00 98.31 95 LEU A O 1
ATOM 673 N N . SER A 1 96 ? -3.798 -3.383 1.264 1.00 97.69 96 SER A N 1
ATOM 674 C CA . SER A 1 96 ? -2.693 -3.345 0.310 1.00 97.69 96 SER A CA 1
ATOM 675 C C . SER A 1 96 ? -2.638 -2.010 -0.408 1.00 97.69 96 SER A C 1
ATOM 677 O O . SER A 1 96 ? -3.657 -1.356 -0.586 1.00 97.69 96 SER A O 1
ATOM 679 N N . ASP A 1 97 ? -1.452 -1.646 -0.864 1.00 97.75 97 ASP A N 1
ATOM 680 C CA . ASP A 1 97 ? -1.228 -0.560 -1.805 1.00 97.75 97 ASP A CA 1
ATOM 681 C C . ASP A 1 97 ? -0.145 -1.034 -2.782 1.00 97.75 97 ASP A C 1
ATOM 683 O O . ASP A 1 97 ? 0.742 -1.804 -2.392 1.00 97.75 97 ASP A O 1
ATOM 687 N N . VAL A 1 98 ? -0.305 -0.716 -4.065 1.00 96.06 98 VAL A N 1
ATOM 688 C CA . VAL A 1 98 ? 0.572 -1.228 -5.126 1.00 96.06 98 VAL A CA 1
ATOM 689 C C . VAL A 1 98 ? 1.821 -0.369 -5.305 1.00 96.06 98 VAL A C 1
ATOM 691 O O . VAL A 1 98 ? 2.851 -0.914 -5.703 1.00 96.06 98 VAL A O 1
ATOM 694 N N . ASP A 1 99 ? 1.748 0.913 -4.948 1.00 95.12 99 ASP A N 1
ATOM 695 C CA . ASP A 1 99 ? 2.818 1.891 -5.144 1.00 95.12 99 ASP A CA 1
ATOM 696 C C . ASP A 1 99 ? 3.541 2.230 -3.833 1.00 95.12 99 ASP A C 1
ATOM 698 O O . ASP A 1 99 ? 4.730 2.555 -3.842 1.00 95.12 99 ASP A O 1
ATOM 702 N N . ASP A 1 100 ? 2.849 2.132 -2.692 1.00 95.38 100 ASP A N 1
ATOM 703 C CA . ASP A 1 100 ? 3.353 2.592 -1.400 1.00 95.38 100 ASP A CA 1
ATOM 704 C C . ASP A 1 100 ? 3.450 1.486 -0.335 1.00 95.38 100 ASP A C 1
ATOM 706 O O . ASP A 1 100 ? 2.506 0.770 -0.007 1.00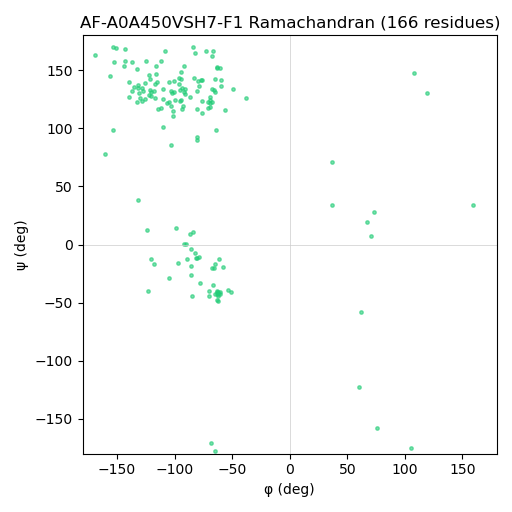 95.38 100 ASP A O 1
ATOM 710 N N . GLU A 1 101 ? 4.607 1.405 0.329 1.00 96.62 101 GLU A N 1
ATOM 711 C CA . GLU A 1 101 ? 4.801 0.516 1.486 1.00 96.62 101 GLU A CA 1
ATOM 712 C C . GLU A 1 101 ? 4.257 1.125 2.795 1.00 96.62 101 GLU A C 1
ATOM 714 O O . GLU A 1 101 ? 4.143 0.422 3.803 1.00 96.62 101 GLU A O 1
ATOM 719 N N . TYR A 1 102 ? 3.900 2.416 2.806 1.00 97.62 102 TYR A N 1
ATOM 720 C CA . TYR A 1 102 ? 3.562 3.179 4.013 1.00 97.62 102 TYR A CA 1
ATOM 721 C C . TYR A 1 102 ? 2.198 3.856 3.930 1.00 97.62 102 TYR A C 1
ATOM 723 O O . TYR A 1 102 ? 1.874 4.495 2.940 1.00 97.62 102 TYR A O 1
ATOM 731 N N . MET A 1 103 ? 1.454 3.827 5.032 1.00 98.38 103 MET A N 1
ATOM 732 C CA . MET A 1 103 ? 0.206 4.566 5.223 1.00 98.38 103 MET A CA 1
ATOM 733 C C . MET A 1 103 ? 0.406 5.651 6.283 1.00 98.38 103 MET A C 1
ATOM 735 O O . MET A 1 103 ? 1.313 5.563 7.108 1.00 98.38 103 MET A O 1
ATOM 739 N N . THR A 1 104 ? -0.437 6.684 6.268 1.00 98.12 104 THR A N 1
ATOM 740 C CA . THR A 1 104 ? -0.309 7.839 7.183 1.00 98.12 104 THR A CA 1
ATOM 741 C C . THR A 1 104 ? -1.498 8.039 8.119 1.00 98.12 104 THR A C 1
ATOM 743 O O . THR A 1 104 ? -1.373 8.748 9.124 1.00 98.12 104 THR A O 1
ATOM 746 N N . GLY A 1 105 ? -2.638 7.411 7.821 1.00 98.06 105 GLY A N 1
ATOM 747 C CA . GLY A 1 105 ? -3.839 7.480 8.641 1.00 98.06 105 GLY A CA 1
ATOM 748 C C . GLY A 1 105 ? -4.908 6.476 8.219 1.00 98.06 105 GLY A C 1
ATOM 749 O O . GLY A 1 105 ? -4.862 5.935 7.117 1.00 98.06 105 GLY A O 1
ATOM 750 N N . ALA A 1 106 ? -5.871 6.237 9.106 1.00 98.38 106 ALA A N 1
ATOM 751 C CA . ALA A 1 106 ? -7.095 5.492 8.818 1.00 98.38 106 ALA A CA 1
ATOM 752 C C . ALA A 1 106 ? -8.225 5.961 9.746 1.00 98.38 106 ALA A C 1
ATOM 754 O O . ALA A 1 106 ? -7.965 6.473 10.832 1.00 98.38 106 ALA A O 1
ATOM 755 N N . THR A 1 107 ? -9.479 5.766 9.346 1.00 98.19 107 THR A N 1
ATOM 756 C CA . THR A 1 107 ? -10.651 6.032 10.194 1.00 98.19 107 THR A CA 1
ATOM 757 C C . THR A 1 107 ? -11.554 4.808 10.230 1.00 98.19 107 THR A C 1
ATOM 759 O O . THR A 1 107 ? -11.844 4.239 9.179 1.00 98.19 107 THR A O 1
ATOM 762 N N . VAL A 1 108 ? -12.025 4.433 11.418 1.00 98.31 108 VAL A N 1
ATOM 763 C CA . VAL A 1 108 ? -13.039 3.390 11.624 1.00 98.31 108 VAL A CA 1
ATOM 764 C C . VAL A 1 108 ? -14.235 4.024 12.322 1.00 98.31 108 VAL A C 1
ATOM 766 O O . VAL A 1 108 ? -14.063 4.693 13.336 1.00 98.31 108 VAL A O 1
ATOM 769 N N . GLU A 1 109 ? -15.435 3.848 11.774 1.00 97.94 109 GLU A N 1
ATOM 770 C CA . GLU A 1 109 ? -16.641 4.555 12.219 1.00 97.94 109 GLU A CA 1
ATOM 771 C C . GLU A 1 109 ? -17.816 3.596 12.432 1.00 97.94 109 GLU A C 1
ATOM 773 O O . GLU A 1 109 ? -18.085 2.728 11.596 1.00 97.94 109 GLU A O 1
ATOM 778 N N . ILE A 1 110 ? -18.563 3.799 13.521 1.00 97.44 110 ILE A N 1
ATOM 779 C CA . ILE A 1 110 ? -19.889 3.199 13.709 1.00 97.44 110 ILE A CA 1
ATOM 780 C C . ILE A 1 110 ? -20.899 4.039 12.919 1.00 97.44 110 ILE A C 1
ATOM 782 O O . ILE A 1 110 ? -21.432 5.036 13.394 1.00 97.44 110 ILE A O 1
ATOM 786 N N . THR A 1 111 ? -21.146 3.645 11.671 1.00 96.12 111 THR A N 1
ATOM 787 C CA . THR A 1 111 ? -21.926 4.454 10.711 1.00 96.12 111 THR A CA 1
ATOM 788 C C . THR A 1 111 ? -23.445 4.390 10.904 1.00 96.12 111 THR A C 1
ATOM 790 O O . THR A 1 111 ? -24.184 5.165 10.293 1.00 96.12 111 THR A O 1
ATOM 793 N N . GLY A 1 112 ? -23.943 3.479 11.741 1.00 94.88 112 GLY A N 1
ATOM 794 C CA . GLY A 1 112 ? -25.367 3.324 12.016 1.00 94.88 112 GLY A CA 1
ATOM 795 C C . GLY A 1 112 ? -25.613 2.672 13.370 1.00 94.88 112 GLY A C 1
ATOM 796 O O . GLY A 1 112 ? -24.844 1.814 13.785 1.00 94.88 112 GLY A O 1
ATOM 797 N N . GLY A 1 113 ? -26.688 3.094 14.043 1.00 93.94 113 GLY A N 1
ATOM 798 C CA . GLY A 1 113 ? -27.045 2.587 15.373 1.00 93.94 113 GLY A CA 1
ATOM 799 C C . GLY A 1 113 ? -26.057 2.966 16.479 1.00 93.94 113 GLY A C 1
ATOM 800 O O . GLY A 1 113 ? -26.042 2.297 17.497 1.00 93.94 113 GLY A O 1
ATOM 801 N N . PHE A 1 114 ? -25.226 3.993 16.265 1.00 96.00 114 PHE A N 1
ATOM 802 C CA . PHE A 1 114 ? -24.254 4.451 17.253 1.00 96.00 114 PHE A CA 1
ATOM 803 C C . PHE A 1 114 ? -24.935 5.102 18.459 1.00 96.00 114 PHE A C 1
ATOM 805 O O . PHE A 1 114 ? -25.594 6.136 18.314 1.00 96.00 114 PHE A O 1
ATOM 812 N N . GLU A 1 115 ? -24.678 4.560 19.644 1.00 95.62 115 GLU A N 1
ATOM 813 C CA . GLU A 1 115 ? -25.122 5.105 20.922 1.00 95.62 115 GLU A CA 1
ATOM 814 C C . GLU A 1 115 ? -23.931 5.655 21.718 1.00 95.62 115 GLU A C 1
ATOM 816 O O . GLU A 1 115 ? -23.185 4.933 22.373 1.00 95.62 115 GLU A O 1
ATOM 821 N N . SER A 1 116 ? -23.753 6.981 21.694 1.00 92.94 116 SER A N 1
ATOM 822 C CA . SER A 1 116 ? -22.558 7.668 22.236 1.00 92.94 116 SER A CA 1
ATOM 823 C C . SER A 1 116 ? -22.236 7.431 23.718 1.00 92.94 116 SER A C 1
ATOM 825 O O . SER A 1 116 ? -21.115 7.687 24.155 1.00 92.94 116 SER A O 1
ATOM 827 N N . ALA A 1 117 ? -23.213 6.985 24.510 1.00 91.50 117 ALA A N 1
ATOM 828 C CA . ALA A 1 117 ? -23.022 6.670 25.924 1.00 91.50 117 ALA A CA 1
ATOM 829 C C . ALA A 1 117 ? -22.599 5.213 26.166 1.00 91.50 117 ALA A C 1
ATOM 831 O O . ALA A 1 117 ? -22.203 4.876 27.283 1.00 91.50 117 ALA A O 1
ATOM 832 N N . GLU A 1 118 ? -22.698 4.365 25.146 1.00 93.19 118 GLU A N 1
ATOM 833 C CA . GLU A 1 118 ? -22.591 2.915 25.275 1.00 93.19 118 GLU A CA 1
ATOM 834 C C . GLU A 1 118 ? -21.491 2.352 24.382 1.00 93.19 118 GLU A C 1
ATOM 836 O O . GLU A 1 118 ? -20.739 1.483 24.818 1.00 93.19 118 GLU A O 1
ATOM 841 N N . ASP A 1 119 ? -21.373 2.875 23.166 1.00 96.31 119 ASP A N 1
ATOM 842 C CA . ASP A 1 119 ? -20.538 2.318 22.119 1.00 96.31 119 ASP A CA 1
ATOM 843 C C . ASP A 1 119 ? -19.131 2.911 22.102 1.00 96.31 119 ASP A C 1
ATOM 845 O O . ASP A 1 119 ? -18.908 4.127 22.058 1.00 96.31 119 ASP A O 1
ATOM 849 N N . GLU A 1 120 ? -18.152 2.018 22.049 1.00 96.81 120 GLU A N 1
ATOM 850 C CA . GLU A 1 120 ? -16.741 2.357 21.995 1.00 96.81 120 GLU A CA 1
ATOM 851 C C . GLU A 1 120 ? -16.015 1.514 20.949 1.00 96.81 120 GLU A C 1
ATOM 853 O O . GLU A 1 120 ? -16.172 0.291 20.886 1.00 96.81 120 GLU A O 1
ATOM 858 N N . LEU A 1 121 ? -15.170 2.183 20.162 1.00 98.19 121 LEU A N 1
ATOM 859 C CA . LEU A 1 121 ? -14.153 1.543 19.342 1.00 98.19 121 LEU A CA 1
ATOM 860 C C . LEU A 1 121 ? -12.790 1.715 20.006 1.00 98.19 121 LEU A C 1
ATOM 862 O O . LEU A 1 121 ? -12.393 2.821 20.367 1.00 98.19 121 LEU A O 1
ATOM 866 N N . ALA A 1 122 ? -12.045 0.623 20.106 1.00 98.06 122 ALA A N 1
ATOM 867 C CA . ALA A 1 122 ? -10.677 0.627 20.605 1.00 98.06 122 ALA A CA 1
ATOM 868 C C . ALA A 1 122 ? -9.795 -0.263 19.735 1.00 98.06 122 ALA A C 1
ATOM 870 O O . ALA A 1 122 ? -10.283 -1.186 19.089 1.00 98.06 122 ALA A O 1
ATOM 871 N N . PHE A 1 123 ? -8.490 -0.024 19.743 1.00 98.38 123 PHE A N 1
ATOM 872 C CA . PHE A 1 123 ? -7.513 -0.842 19.029 1.00 98.38 123 PHE A CA 1
ATOM 873 C C . PHE A 1 123 ? -6.230 -0.970 19.855 1.00 98.38 123 PHE A C 1
ATOM 875 O O . PHE A 1 123 ? -6.045 -0.276 20.856 1.00 98.38 123 PHE A O 1
ATOM 882 N N . THR A 1 124 ? -5.345 -1.874 19.445 1.00 98.00 124 THR A N 1
ATOM 883 C CA . THR A 1 124 ? -3.999 -1.982 20.012 1.00 98.00 124 THR A CA 1
ATOM 884 C C . THR A 1 124 ? -3.031 -1.177 19.154 1.00 98.00 124 THR A C 1
ATOM 886 O O . THR A 1 124 ? -2.918 -1.432 17.957 1.00 98.00 124 THR A O 1
ATOM 889 N N . GLU A 1 125 ? -2.311 -0.232 19.760 1.00 96.94 125 GLU A N 1
ATOM 890 C CA . GLU A 1 125 ? -1.265 0.526 19.067 1.00 96.94 125 GLU A CA 1
ATOM 891 C C . GLU A 1 125 ? -0.173 -0.408 18.523 1.00 96.94 125 GLU A C 1
ATOM 893 O O . GLU A 1 125 ? 0.288 -1.333 19.201 1.00 96.94 125 GLU A O 1
ATOM 898 N N . VAL A 1 126 ? 0.255 -0.151 17.286 1.00 97.88 126 VAL A N 1
ATOM 899 C CA . VAL A 1 126 ? 1.296 -0.915 16.591 1.00 97.88 126 VAL A CA 1
ATOM 900 C C . VAL A 1 126 ? 2.315 0.066 16.032 1.00 97.88 126 VAL A C 1
ATOM 902 O O . VAL A 1 126 ? 1.960 0.975 15.288 1.00 97.88 126 VAL A O 1
ATOM 905 N N . GLY A 1 127 ? 3.591 -0.130 16.363 1.00 96.69 127 GLY A N 1
ATOM 906 C CA . GLY A 1 127 ? 4.667 0.708 15.833 1.00 96.69 127 GLY A CA 1
ATOM 907 C C . GLY A 1 127 ? 4.493 2.183 16.204 1.00 96.69 127 GLY A C 1
ATOM 908 O O . GLY A 1 127 ? 4.449 2.519 17.387 1.00 96.69 127 GLY A O 1
ATOM 909 N N . ALA A 1 128 ? 4.438 3.052 15.194 1.00 96.81 128 ALA A N 1
ATOM 910 C CA . ALA A 1 128 ? 4.229 4.493 15.344 1.00 96.81 128 ALA A CA 1
ATOM 911 C C . ALA A 1 128 ? 2.748 4.918 15.278 1.00 96.81 128 ALA A C 1
ATOM 913 O O . ALA A 1 128 ? 2.461 6.113 15.373 1.00 96.81 128 ALA A O 1
ATOM 914 N N . ILE A 1 129 ? 1.827 3.965 15.101 1.00 98.75 129 ILE A N 1
ATOM 915 C CA . ILE A 1 129 ? 0.400 4.230 14.920 1.00 98.75 129 ILE A CA 1
ATOM 916 C C . ILE A 1 129 ? -0.249 4.486 16.279 1.00 98.75 129 ILE A C 1
ATOM 918 O O . ILE A 1 129 ? -0.327 3.587 17.120 1.00 98.75 129 ILE A O 1
ATOM 922 N N . THR A 1 130 ? -0.761 5.699 16.461 1.00 98.50 130 THR A N 1
ATOM 923 C CA . THR A 1 130 ? -1.590 6.094 17.607 1.00 98.50 130 THR A CA 1
ATOM 924 C C . THR A 1 130 ? -3.036 6.273 17.167 1.00 98.50 130 THR A C 1
ATOM 926 O O . THR A 1 130 ? -3.320 6.337 15.968 1.00 98.50 130 THR A O 1
ATOM 929 N N . GLY A 1 131 ? -3.971 6.359 18.114 1.00 97.81 131 GLY A N 1
ATOM 930 C CA . GLY A 1 131 ? -5.361 6.632 17.768 1.00 97.81 131 GLY A CA 1
ATOM 931 C C . GLY A 1 131 ? -6.098 7.524 18.750 1.00 97.81 131 GLY A C 1
ATOM 932 O O . GLY A 1 131 ? -5.714 7.664 19.909 1.00 97.81 131 GLY A O 1
ATOM 933 N N . ASP A 1 132 ? -7.157 8.139 18.239 1.00 97.50 132 ASP A N 1
ATOM 934 C CA . ASP A 1 132 ? -8.050 9.036 18.962 1.00 97.50 132 ASP A CA 1
ATOM 935 C C . ASP A 1 132 ? -9.498 8.641 18.658 1.00 97.50 132 ASP A C 1
ATOM 937 O O . ASP A 1 132 ? -9.887 8.568 17.489 1.00 97.50 132 ASP A O 1
ATOM 941 N N . TYR A 1 133 ? -10.275 8.331 19.698 1.00 98.00 133 TYR A N 1
ATOM 942 C CA . TYR A 1 133 ? -11.683 7.959 19.565 1.00 98.00 133 TYR A CA 1
ATOM 943 C C . TYR A 1 133 ? -12.580 9.145 19.920 1.00 98.00 133 TYR A C 1
ATOM 945 O O . TYR A 1 133 ? -12.642 9.580 21.072 1.00 98.00 133 TYR A O 1
ATOM 953 N N . ASP A 1 134 ? -13.322 9.642 18.933 1.00 97.62 134 ASP A N 1
ATOM 954 C CA . ASP A 1 134 ? -14.373 10.631 19.137 1.00 97.62 134 ASP A CA 1
ATOM 955 C C . ASP A 1 134 ? -15.650 9.931 19.618 1.00 97.62 134 ASP A C 1
ATOM 957 O O . ASP A 1 134 ? -16.516 9.553 18.825 1.00 97.62 134 ASP A O 1
ATOM 961 N N . ALA A 1 135 ? -15.785 9.792 20.939 1.00 95.81 135 ALA A N 1
ATOM 962 C CA . ALA A 1 135 ? -16.949 9.182 21.584 1.00 95.81 135 ALA A CA 1
ATOM 963 C C . ALA A 1 135 ? -18.276 9.923 21.326 1.00 95.81 135 ALA A C 1
ATOM 965 O O . ALA A 1 135 ? -19.339 9.388 21.612 1.00 95.81 135 ALA A O 1
ATOM 966 N N . ALA A 1 136 ? -18.257 11.147 20.786 1.00 95.88 136 ALA A N 1
ATOM 967 C CA . ALA A 1 136 ? -19.485 11.834 20.386 1.00 95.88 136 ALA A CA 1
ATOM 968 C C . ALA A 1 136 ? -19.934 11.462 18.964 1.00 95.88 136 ALA A C 1
ATOM 970 O O . ALA A 1 136 ? -21.086 11.714 18.609 1.00 95.88 136 ALA A O 1
ATOM 971 N N . ARG A 1 137 ? -19.036 10.903 18.142 1.00 96.12 137 ARG A N 1
ATOM 972 C CA . ARG A 1 137 ? -19.297 10.562 16.734 1.00 96.12 137 ARG A CA 1
ATOM 973 C C . ARG A 1 137 ? -19.118 9.085 16.403 1.00 96.12 137 ARG A C 1
ATOM 975 O O . ARG A 1 137 ? -19.516 8.684 15.320 1.00 96.12 137 ARG A O 1
ATOM 982 N N . GLY A 1 138 ? -18.514 8.301 17.290 1.00 97.56 138 GLY A N 1
ATOM 983 C CA . GLY A 1 138 ? -18.240 6.891 17.033 1.00 97.56 138 GLY A CA 1
ATOM 984 C C . GLY A 1 138 ? -17.107 6.687 16.032 1.00 97.56 138 GLY A C 1
ATOM 985 O O . GLY A 1 138 ? -17.105 5.685 15.323 1.00 97.56 138 GLY A O 1
ATOM 986 N N . ILE A 1 139 ? -16.164 7.636 15.945 1.00 98.50 139 ILE A N 1
ATOM 987 C CA . ILE A 1 139 ? -15.064 7.627 14.969 1.00 98.50 139 ILE A CA 1
ATOM 988 C C . ILE A 1 139 ? -13.736 7.410 15.690 1.00 98.50 139 ILE A C 1
ATOM 990 O O . ILE A 1 139 ? -13.295 8.257 16.463 1.00 98.50 139 ILE A O 1
ATOM 994 N N . LEU A 1 140 ? -13.066 6.304 15.386 1.00 98.69 140 LEU A N 1
ATOM 995 C CA . LEU A 1 140 ? -11.682 6.037 15.759 1.00 98.69 140 LEU A CA 1
ATOM 996 C C . LEU A 1 140 ? -10.756 6.477 14.620 1.00 98.69 140 LEU A C 1
ATOM 998 O O . LEU A 1 140 ? -10.796 5.913 13.527 1.00 98.69 140 LEU A O 1
ATOM 1002 N N . THR A 1 141 ? -9.903 7.465 14.877 1.00 98.62 141 THR A N 1
ATOM 1003 C CA . THR A 1 141 ? -8.903 7.956 13.919 1.00 98.62 141 THR A CA 1
ATOM 1004 C C . THR A 1 141 ? -7.528 7.416 14.284 1.00 98.62 141 THR A C 1
ATOM 1006 O O . THR A 1 141 ? -7.023 7.720 15.360 1.00 98.62 141 THR A O 1
ATOM 1009 N N . LEU A 1 142 ? -6.905 6.654 13.387 1.00 98.62 142 LEU A N 1
ATOM 1010 C CA . LEU A 1 142 ? -5.523 6.186 13.486 1.00 98.62 142 LEU A CA 1
ATOM 1011 C C . LEU A 1 142 ? -4.601 7.166 12.758 1.00 98.62 142 LEU A C 1
ATOM 1013 O O . LEU A 1 142 ? -4.879 7.554 11.623 1.00 98.62 142 LEU A O 1
ATOM 1017 N N . ASN A 1 143 ? -3.484 7.524 13.383 1.00 98.06 143 ASN A N 1
ATOM 1018 C CA . ASN A 1 143 ? -2.517 8.492 12.872 1.00 98.06 143 ASN A CA 1
ATOM 1019 C C . ASN A 1 143 ? -1.090 7.948 12.981 1.00 98.06 143 ASN A C 1
ATOM 1021 O O . ASN A 1 143 ? -0.772 7.234 13.928 1.00 98.06 143 ASN A O 1
ATOM 1025 N N . GLY A 1 144 ? -0.215 8.385 12.074 1.00 97.94 144 GLY A N 1
ATOM 1026 C CA . GLY A 1 144 ? 1.226 8.133 12.144 1.00 97.94 144 GLY A CA 1
ATOM 1027 C C . GLY A 1 144 ? 1.727 7.339 10.946 1.00 97.94 144 GLY A C 1
ATOM 1028 O O . GLY A 1 144 ? 1.162 6.318 10.595 1.00 97.94 144 GLY A O 1
ATOM 1029 N N . ALA A 1 145 ? 2.801 7.806 10.307 1.00 98.19 145 ALA A N 1
ATOM 1030 C CA . ALA A 1 145 ? 3.356 7.115 9.149 1.00 98.19 145 ALA A CA 1
ATOM 1031 C C . ALA A 1 145 ? 3.989 5.776 9.560 1.00 98.19 145 ALA A C 1
ATOM 1033 O O . ALA A 1 145 ? 4.957 5.762 10.323 1.00 98.19 145 ALA A O 1
ATOM 1034 N N . ASP A 1 146 ? 3.464 4.670 9.041 1.00 98.50 146 ASP A N 1
ATOM 1035 C CA . ASP A 1 146 ? 3.981 3.324 9.292 1.00 98.50 146 ASP A CA 1
ATOM 1036 C C . ASP A 1 146 ? 3.643 2.386 8.122 1.00 98.50 146 ASP A C 1
ATOM 1038 O O . ASP A 1 146 ? 2.899 2.746 7.213 1.00 98.50 146 ASP A O 1
ATOM 1042 N N . THR A 1 147 ? 4.227 1.193 8.107 1.00 98.50 147 THR A N 1
ATOM 1043 C CA . THR A 1 147 ? 4.080 0.228 7.013 1.00 98.50 147 THR A CA 1
ATOM 1044 C C . THR A 1 147 ? 2.635 -0.251 6.843 1.00 98.50 147 THR A C 1
ATOM 1046 O O . THR A 1 147 ? 1.889 -0.365 7.822 1.00 98.50 147 THR A O 1
ATOM 1049 N N . VAL A 1 148 ? 2.261 -0.643 5.621 1.00 98.25 148 VAL A N 1
ATOM 1050 C CA . VAL A 1 148 ? 0.976 -1.304 5.316 1.00 98.25 148 VAL A CA 1
ATOM 1051 C C . VAL A 1 148 ? 0.735 -2.496 6.249 1.00 98.25 148 VAL A C 1
ATOM 1053 O O . VAL A 1 148 ? -0.367 -2.674 6.764 1.00 98.25 148 VAL A O 1
ATOM 1056 N N . ALA A 1 149 ? 1.774 -3.288 6.540 1.00 98.19 149 ALA A N 1
ATOM 1057 C CA . ALA A 1 149 ? 1.672 -4.433 7.443 1.00 98.19 149 ALA A CA 1
ATOM 1058 C C . ALA A 1 149 ? 1.294 -4.031 8.881 1.00 98.19 149 ALA A C 1
ATOM 1060 O O . ALA A 1 149 ? 0.457 -4.695 9.501 1.00 98.19 149 ALA A O 1
ATOM 1061 N N . ASN A 1 150 ? 1.868 -2.942 9.402 1.00 98.56 150 ASN A N 1
ATOM 1062 C CA . ASN A 1 150 ? 1.532 -2.425 10.729 1.00 98.56 150 ASN A CA 1
ATOM 1063 C C . ASN A 1 150 ? 0.124 -1.823 10.760 1.00 98.56 150 ASN A C 1
ATOM 1065 O O . ASN A 1 150 ? -0.618 -2.087 11.704 1.00 98.56 150 ASN A O 1
ATOM 1069 N N . TYR A 1 151 ? -0.287 -1.106 9.710 1.00 98.62 151 TYR A N 1
ATOM 1070 C CA . TYR A 1 151 ? -1.660 -0.611 9.587 1.00 98.62 151 TYR A CA 1
ATOM 1071 C C . TYR A 1 151 ? -2.686 -1.741 9.510 1.00 98.62 151 TYR A C 1
ATOM 1073 O O . TYR A 1 151 ? -3.697 -1.695 10.206 1.00 98.62 151 TYR A O 1
ATOM 1081 N N . GLN A 1 152 ? -2.408 -2.800 8.748 1.00 98.56 152 GLN A N 1
ATOM 1082 C CA . GLN A 1 152 ? -3.264 -3.983 8.711 1.00 98.56 152 GLN A CA 1
ATOM 1083 C C . GLN A 1 152 ? -3.365 -4.644 10.094 1.00 98.56 152 GLN A C 1
ATOM 1085 O O . GLN A 1 152 ? -4.452 -5.038 10.510 1.00 98.56 152 GLN A O 1
ATOM 1090 N N . ALA A 1 153 ? -2.253 -4.758 10.828 1.00 98.44 153 ALA A N 1
ATOM 1091 C CA . ALA A 1 153 ? -2.259 -5.311 12.182 1.00 98.44 153 ALA A CA 1
ATOM 1092 C C . ALA A 1 153 ? -3.063 -4.439 13.165 1.00 98.44 153 ALA A C 1
ATOM 1094 O O . ALA A 1 153 ? -3.853 -4.975 13.942 1.00 98.44 153 ALA A O 1
ATOM 1095 N N . ALA A 1 154 ? -2.907 -3.113 13.097 1.00 98.50 154 ALA A N 1
ATOM 1096 C CA . ALA A 1 154 ? -3.661 -2.165 13.912 1.00 98.50 154 ALA A CA 1
ATOM 1097 C C . ALA A 1 154 ? -5.167 -2.250 13.616 1.00 98.50 154 ALA A C 1
ATOM 1099 O O . ALA A 1 154 ? -5.959 -2.419 14.542 1.00 98.50 154 ALA A O 1
ATOM 1100 N N . LEU A 1 155 ? -5.563 -2.235 12.338 1.00 98.44 155 LEU A N 1
ATOM 1101 C CA . LEU A 1 155 ? -6.964 -2.342 11.916 1.00 98.44 155 LEU A CA 1
ATOM 1102 C C . LEU A 1 155 ? -7.594 -3.687 12.309 1.00 98.44 155 LEU A C 1
ATOM 1104 O O . LEU A 1 155 ? -8.715 -3.711 12.809 1.00 98.44 155 LEU A O 1
ATOM 1108 N N . ARG A 1 156 ? -6.858 -4.801 12.195 1.00 98.25 156 ARG A N 1
ATOM 1109 C CA . ARG A 1 156 ? -7.321 -6.123 12.664 1.00 98.25 156 ARG A CA 1
ATOM 1110 C C . ARG A 1 156 ? -7.487 -6.226 14.178 1.00 98.25 156 ARG A C 1
ATOM 1112 O O . ARG A 1 156 ? -8.161 -7.132 14.663 1.00 98.25 156 ARG A O 1
ATOM 1119 N N . SER A 1 157 ? -6.837 -5.339 14.930 1.00 98.31 157 SER A N 1
ATOM 1120 C CA . SER A 1 157 ? -6.958 -5.279 16.388 1.00 98.31 157 SER A CA 1
ATOM 1121 C C . SER A 1 157 ? -8.140 -4.434 16.860 1.00 98.31 157 SER A C 1
ATOM 1123 O O . SER A 1 157 ? -8.371 -4.353 18.067 1.00 98.31 157 SER A O 1
ATOM 1125 N N . VAL A 1 158 ? -8.870 -3.795 15.937 1.00 98.38 158 VAL A N 1
ATOM 1126 C CA . VAL A 1 158 ? -10.018 -2.967 16.293 1.00 98.38 158 VAL A CA 1
ATOM 1127 C C . VAL A 1 158 ? -11.105 -3.841 16.909 1.00 98.38 158 VAL A C 1
ATOM 1129 O O . VAL A 1 158 ? -11.499 -4.887 16.383 1.00 98.38 158 VAL A O 1
ATOM 1132 N N . THR A 1 159 ? -11.593 -3.374 18.046 1.00 98.06 159 THR A N 1
ATOM 1133 C CA . THR A 1 159 ? -12.658 -3.981 18.824 1.00 98.06 159 THR A CA 1
ATOM 1134 C C . THR A 1 159 ? -13.802 -3.001 18.998 1.00 98.06 159 THR A C 1
ATOM 1136 O O . THR A 1 159 ? -13.585 -1.797 19.130 1.00 98.06 159 THR A O 1
ATOM 1139 N N . TYR A 1 160 ? -15.008 -3.547 19.029 1.00 97.56 160 TYR A N 1
ATOM 1140 C CA . TYR A 1 160 ? -16.210 -2.877 19.488 1.00 97.56 160 TYR A CA 1
ATOM 1141 C C . TYR A 1 160 ? -16.519 -3.322 20.917 1.00 97.56 160 TYR A C 1
ATOM 1143 O O . TYR A 1 160 ? -16.379 -4.502 21.256 1.00 97.56 160 TYR A O 1
ATOM 1151 N N . ARG A 1 161 ? -16.966 -2.392 21.755 1.00 95.50 161 ARG A N 1
ATOM 1152 C CA . ARG A 1 161 ? -17.524 -2.681 23.074 1.00 95.50 161 ARG A CA 1
ATOM 1153 C C . ARG A 1 161 ? -18.760 -1.820 23.289 1.00 95.50 161 ARG A C 1
ATOM 1155 O O . ARG A 1 161 ? -18.686 -0.611 23.120 1.00 95.50 161 ARG A O 1
ATOM 1162 N N . ASN A 1 162 ? -19.837 -2.447 23.748 1.00 92.50 162 ASN A N 1
ATOM 1163 C CA . ASN A 1 162 ? -20.967 -1.759 24.359 1.00 92.50 162 ASN A CA 1
ATOM 1164 C C . ASN A 1 162 ? -20.850 -1.862 25.890 1.00 92.50 162 ASN A C 1
ATOM 1166 O O . ASN A 1 162 ? -20.678 -2.963 26.427 1.00 92.50 162 ASN A O 1
ATOM 1170 N N . GLY A 1 163 ? -20.862 -0.716 26.570 1.00 83.62 163 GLY A N 1
ATOM 1171 C CA . GLY A 1 163 ? -20.731 -0.589 28.023 1.00 83.62 163 GLY A CA 1
ATOM 1172 C C . GLY A 1 163 ? -22.050 -0.623 28.801 1.00 83.62 163 GLY A C 1
ATOM 1173 O O . GLY A 1 163 ? -22.009 -0.481 30.024 1.00 83.62 163 GLY A O 1
ATOM 1174 N N . SER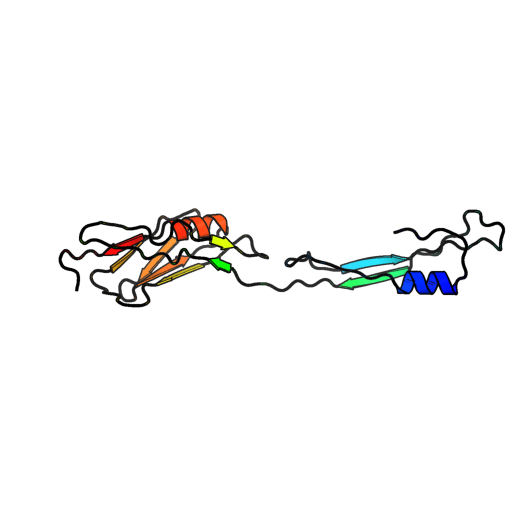 A 1 164 ? -23.194 -0.774 28.125 1.00 79.69 164 SER A N 1
ATOM 1175 C CA . SER A 1 164 ? -24.512 -0.873 28.755 1.00 79.69 164 SER A CA 1
ATOM 1176 C C . SER A 1 164 ? -24.807 -2.300 29.234 1.00 79.69 164 SER A C 1
ATOM 1178 O O . SER A 1 16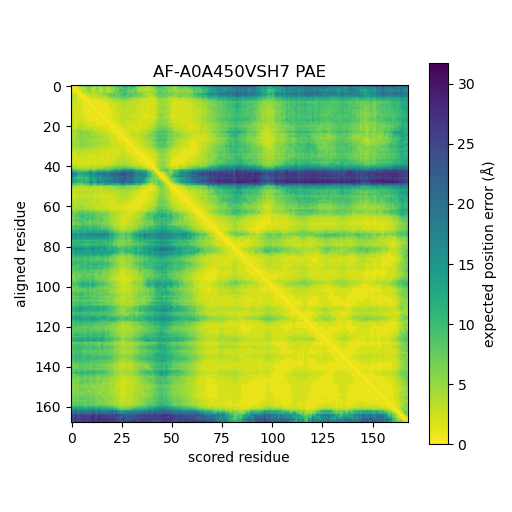4 ? -24.452 -3.283 28.584 1.00 79.69 164 SER A O 1
ATOM 1180 N N . GLU A 1 165 ? -25.487 -2.400 30.378 1.00 67.88 165 GLU A N 1
ATOM 1181 C CA . GLU A 1 165 ? -26.076 -3.638 30.931 1.00 67.88 165 GLU A CA 1
ATOM 1182 C C . GLU A 1 165 ? -27.593 -3.714 30.607 1.00 67.88 165 GLU A C 1
ATOM 1184 O O . GLU A 1 165 ? -28.343 -4.427 31.266 1.00 67.88 165 GLU A O 1
ATOM 1189 N N . ASP A 1 166 ? -28.081 -2.872 29.683 1.00 63.09 166 ASP A N 1
ATOM 1190 C CA . ASP A 1 166 ? -29.421 -2.925 29.066 1.00 63.09 166 ASP A CA 1
ATOM 1191 C C . ASP A 1 166 ? -29.381 -2.122 27.743 1.00 63.09 166 ASP A C 1
ATOM 1193 O O . ASP A 1 166 ? -29.745 -0.942 27.733 1.00 63.09 166 ASP A O 1
ATOM 1197 N N . PRO A 1 167 ? -28.828 -2.685 26.650 1.00 63.88 167 PRO A N 1
ATOM 1198 C CA . PRO A 1 167 ? -28.609 -1.952 25.398 1.00 63.88 167 PRO A CA 1
ATOM 1199 C C . PRO A 1 167 ? -29.938 -1.582 24.720 1.00 63.88 167 PRO A C 1
ATOM 1201 O O . PRO A 1 167 ? -30.820 -2.441 24.595 1.00 63.88 167 PRO A O 1
ATOM 1204 N N . THR A 1 168 ? -30.087 -0.332 24.264 1.00 61.38 168 THR A N 1
ATOM 1205 C CA . THR A 1 168 ? -31.338 0.186 23.657 1.00 61.38 168 THR A CA 1
ATOM 1206 C C . THR A 1 168 ? -31.269 0.439 22.163 1.00 61.38 168 THR A C 1
ATOM 1208 O O . THR A 1 168 ? -30.188 0.833 21.688 1.00 61.38 168 THR A O 1
#

Solvent-accessible surface area (backbone atoms only — not comparable to full-atom values): 10482 Å² total; per-residue (Å²): 141,82,90,81,80,95,73,54,70,68,57,54,51,53,56,62,70,65,67,78,89,83,85,88,59,79,61,44,82,61,47,80,44,77,48,75,44,68,51,64,45,54,58,96,78,82,64,56,94,33,62,69,50,76,73,48,74,48,77,44,82,40,79,60,69,89,75,75,73,48,78,48,72,65,85,71,89,80,84,84,57,83,76,67,52,75,40,72,70,32,80,73,38,44,57,49,47,84,75,50,68,60,43,55,66,51,77,50,65,50,89,67,92,68,45,60,92,32,45,44,65,49,62,51,76,36,94,63,34,46,75,50,63,41,48,87,67,40,37,33,38,37,39,39,72,37,40,40,70,44,52,31,52,26,57,28,43,26,22,42,30,59,74,41,95,74,83,128

Foldseek 3Di:
DDDDDDDDPVVVVVVVVPDDDDDDALQDDWAKDKDWDKDFDQCVPPRDGHDIDDIDIDIDGDDHDFDDKDKDFDPDDDDDDQPPFWDFDGLPIDIDGRHDQKDFKDKDAPPPPQDLVFKDKDWDQFDQWDWDAPSVGRMIMIGDIDGRVRVSNRSRRIIMGTRDNDRD

Sequence (168 aa):
MTLNGADTVANYQAALRSVTYRNGSEDPTEGERAIGFTVTDGNSDDLGDGALSATATRTIEVSGVNDAPELSVDGSELTYAEGAGALAIDTGLALSDVDDEYMTGATVEITGGFESAEDELAFTEVGAITGDYDAARGILTLNGADTVANYQAALRSVTYRNGSEDPT